Protein AF-A0A2G9LZF8-F1 (afdb_monomer)

pLDDT: mean 81.07, std 14.94, range [35.88, 94.62]

Sequence (80 aa):
GSIDIIITDVRQLSGGLGFYRQLFYQADYVLSKRGCIALLTENLPETAGFKIESKCGLASGHAGLTLTILKRG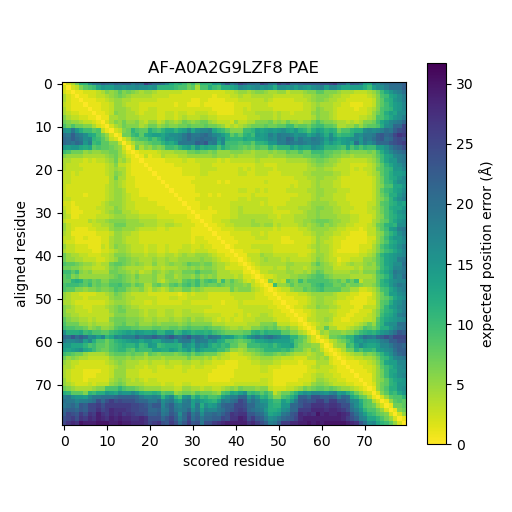GKRREKE

Nearest PDB structures (foldseek):
  8bid-assembly2_D  TM=8.122E-01  e=7.455E-02  Photorhabdus laumondii subsp. laumondii TTO1
  8bgt-assembly1_A  TM=8.082E-01  e=1.269E-01  Photorhabdus laumondii subsp. laumondii TTO1
  8gdu-assembly1_A  TM=7.277E-01  e=3.221E-01  Methanosarcina acetivorans C2A
  3m6u-assembly2_B  TM=5.224E-01  e=4.802E-01  Thermus thermophilus HB8
  7wh9-assembly1_B-2  TM=7.474E-01  e=2.893E+00  Aspergillus terreus

Mean predicted aligned error: 7.03 Å

Secondary structure (DSSP, 8-state):
--EEEEEEE-TT----HHHHHHHHHHHHHHEEEEEEEEEEESS----TTEEEEEEEEPPTTSTT-EEEEEEE-S------

Structure (mmCIF, N/CA/C/O backbone):
data_AF-A0A2G9LZF8-F1
#
_entry.id   AF-A0A2G9LZF8-F1
#
loop_
_atom_site.group_PDB
_atom_site.id
_atom_site.type_symbol
_atom_site.label_atom_id
_atom_site.label_alt_id
_atom_site.label_comp_id
_atom_site.label_asym_id
_atom_site.label_entity_id
_atom_site.label_seq_id
_atom_site.pdbx_PDB_ins_code
_atom_site.Cartn_x
_atom_site.Cartn_y
_atom_site.Cartn_z
_atom_site.occupancy
_atom_site.B_iso_or_equiv
_atom_site.auth_seq_id
_atom_site.auth_comp_id
_atom_site.auth_asym_id
_atom_site.auth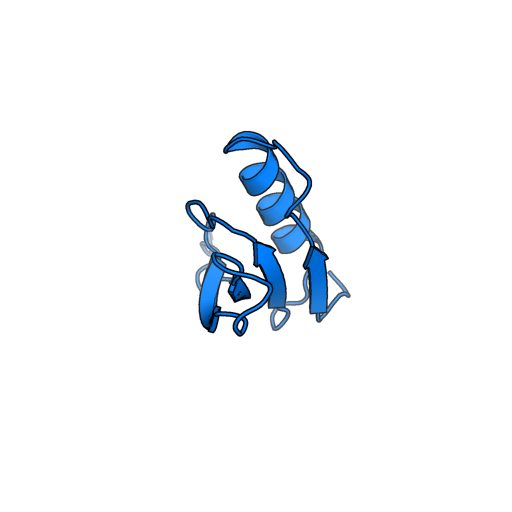_atom_id
_atom_site.pdbx_PDB_model_num
ATOM 1 N N . GLY A 1 1 ? -13.560 3.792 7.292 1.00 61.22 1 GLY A N 1
ATOM 2 C CA . GLY A 1 1 ? -14.820 3.680 6.545 1.00 61.22 1 GLY A CA 1
ATOM 3 C C . GLY A 1 1 ? -15.241 2.233 6.362 1.00 61.22 1 GLY A C 1
ATOM 4 O O . GLY A 1 1 ? -14.942 1.404 7.218 1.00 61.22 1 GLY A O 1
ATOM 5 N N . SER A 1 2 ? -15.972 1.969 5.279 1.00 83.38 2 SER A N 1
ATOM 6 C CA . SER A 1 2 ? 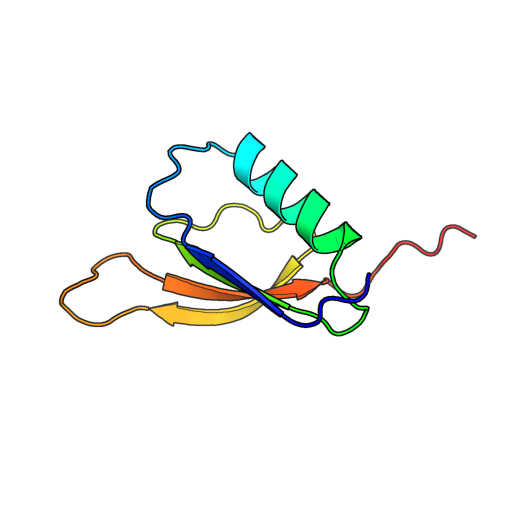-16.630 0.697 4.935 1.00 83.38 2 SER A CA 1
ATOM 7 C C . SER A 1 2 ? -15.845 -0.177 3.944 1.00 83.38 2 SER A C 1
ATOM 9 O O . SER A 1 2 ? -16.325 -1.243 3.576 1.00 83.38 2 SER A O 1
ATOM 11 N N . ILE A 1 3 ? -14.665 0.265 3.490 1.00 91.44 3 ILE A N 1
ATOM 12 C CA . ILE A 1 3 ? -13.866 -0.441 2.477 1.00 91.44 3 ILE A CA 1
ATOM 13 C C . ILE A 1 3 ? -12.817 -1.318 3.159 1.00 91.44 3 ILE A C 1
ATOM 15 O O . ILE A 1 3 ? -11.989 -0.812 3.913 1.00 91.44 3 ILE A O 1
ATOM 19 N N . ASP A 1 4 ? -12.806 -2.615 2.867 1.00 90.81 4 ASP A N 1
ATOM 20 C CA . ASP A 1 4 ? -11.806 -3.533 3.425 1.00 90.81 4 ASP A CA 1
ATOM 21 C C . ASP A 1 4 ? -10.532 -3.622 2.583 1.00 90.81 4 ASP A C 1
ATOM 23 O O . ASP A 1 4 ? -9.445 -3.801 3.128 1.00 90.81 4 ASP A O 1
ATOM 27 N N . ILE A 1 5 ? -10.632 -3.492 1.261 1.00 94.12 5 ILE A N 1
ATOM 28 C CA . ILE A 1 5 ? -9.482 -3.644 0.368 1.00 94.12 5 ILE A CA 1
ATOM 29 C C . ILE A 1 5 ? -9.517 -2.549 -0.691 1.00 94.12 5 ILE A C 1
ATOM 31 O O . ILE A 1 5 ? -10.514 -2.380 -1.390 1.00 94.12 5 ILE A O 1
ATOM 35 N N . ILE A 1 6 ? -8.405 -1.831 -0.829 1.00 94.06 6 ILE A N 1
ATOM 36 C CA . ILE A 1 6 ? -8.134 -0.954 -1.970 1.00 94.06 6 ILE A CA 1
ATOM 37 C C . ILE A 1 6 ? -7.066 -1.634 -2.820 1.00 94.06 6 ILE A C 1
ATOM 39 O O . ILE A 1 6 ? -6.015 -2.008 -2.306 1.00 94.06 6 ILE A O 1
ATOM 43 N N . ILE A 1 7 ? -7.310 -1.777 -4.118 1.00 93.69 7 ILE A N 1
ATOM 44 C CA . ILE A 1 7 ? -6.322 -2.284 -5.074 1.00 93.69 7 ILE A CA 1
ATOM 45 C C . ILE A 1 7 ? -6.107 -1.185 -6.101 1.00 93.69 7 ILE A C 1
ATOM 47 O O . ILE A 1 7 ? -7.070 -0.730 -6.716 1.00 93.69 7 ILE A O 1
ATOM 51 N N . THR A 1 8 ? -4.871 -0.719 -6.256 1.00 90.31 8 THR A N 1
ATOM 52 C CA . THR A 1 8 ? -4.572 0.350 -7.211 1.00 90.31 8 THR A CA 1
ATOM 53 C C . THR A 1 8 ? -3.197 0.194 -7.848 1.00 90.31 8 THR A C 1
ATOM 55 O O . THR A 1 8 ? -2.246 -0.316 -7.247 1.00 90.31 8 THR A O 1
ATOM 58 N N . ASP A 1 9 ? -3.124 0.634 -9.096 1.00 88.69 9 ASP A N 1
ATOM 59 C CA . ASP A 1 9 ? -1.931 0.665 -9.922 1.00 88.69 9 ASP A CA 1
ATOM 60 C C . ASP A 1 9 ? -1.450 2.111 -10.039 1.00 88.69 9 ASP A C 1
ATOM 62 O O . ASP A 1 9 ? -2.153 2.972 -10.566 1.00 88.69 9 ASP A O 1
ATOM 66 N N . VAL A 1 10 ? -0.253 2.380 -9.520 1.00 84.94 10 VAL A N 1
ATOM 67 C CA . VAL A 1 10 ? 0.321 3.731 -9.47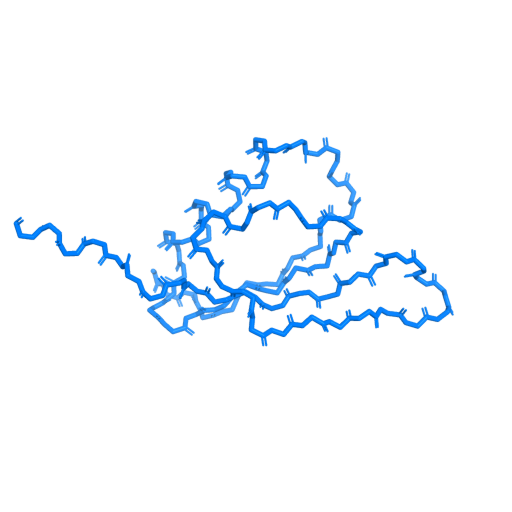7 1.00 84.94 10 VAL A CA 1
ATOM 68 C C . VAL A 1 10 ? 1.505 3.893 -10.434 1.00 84.94 10 VAL A C 1
ATOM 70 O O . VAL A 1 10 ? 2.200 4.902 -10.370 1.00 84.94 10 VAL A O 1
ATOM 73 N N . ARG A 1 11 ? 1.717 2.941 -11.358 1.00 78.12 11 ARG A N 1
ATOM 74 C CA . ARG A 1 11 ? 2.829 2.948 -12.332 1.00 78.12 11 ARG A CA 1
ATOM 75 C C . ARG A 1 11 ? 2.872 4.194 -13.215 1.00 78.12 11 ARG A C 1
ATOM 77 O O . ARG A 1 11 ? 3.945 4.678 -13.545 1.00 78.12 11 ARG A O 1
ATOM 84 N N . GLN A 1 12 ? 1.710 4.707 -13.614 1.00 59.56 12 GLN A N 1
ATOM 85 C CA . GLN A 1 12 ? 1.611 5.825 -14.563 1.00 59.56 12 GLN A CA 1
ATOM 86 C C . GLN A 1 12 ? 1.605 7.200 -13.900 1.00 59.56 12 GLN A C 1
ATOM 88 O O . GLN A 1 12 ? 1.577 8.226 -14.578 1.00 59.56 12 GLN A O 1
ATOM 93 N N . LEU A 1 13 ? 1.607 7.240 -12.572 1.00 58.38 13 LEU A N 1
ATOM 94 C CA . LEU A 1 13 ? 1.495 8.486 -11.852 1.00 58.38 13 LEU A CA 1
ATOM 95 C C . LEU A 1 13 ? 2.914 8.932 -11.530 1.00 58.38 13 LEU A C 1
ATOM 97 O O . LEU A 1 13 ? 3.504 8.526 -10.535 1.00 58.38 13 LEU A O 1
ATOM 101 N N . SER A 1 14 ? 3.421 9.863 -12.336 1.00 55.69 14 SER A N 1
ATOM 102 C CA . SER A 1 14 ? 4.545 10.761 -12.021 1.00 55.69 14 SER A CA 1
ATOM 103 C C . SER A 1 14 ? 4.278 11.640 -10.782 1.00 55.69 14 SER A C 1
ATOM 105 O O . SER A 1 14 ? 4.882 12.694 -10.585 1.00 55.69 14 SER A O 1
ATOM 107 N N . GLY A 1 15 ? 3.349 11.216 -9.926 1.00 59.28 15 GLY A N 1
ATOM 108 C CA . GLY A 1 15 ? 3.046 11.801 -8.650 1.00 59.28 15 GLY A CA 1
ATOM 109 C C . GLY A 1 15 ? 4.249 11.631 -7.744 1.00 59.28 15 GLY A C 1
ATOM 110 O O . GLY A 1 15 ? 4.503 10.553 -7.210 1.00 59.28 15 GLY A O 1
ATOM 111 N N . GLY A 1 16 ? 4.986 12.723 -7.560 1.00 71.12 16 GLY A N 1
ATOM 112 C CA . GLY A 1 16 ? 6.011 12.808 -6.532 1.00 71.12 16 GLY A CA 1
ATOM 113 C C . GLY A 1 16 ? 5.441 12.543 -5.132 1.00 71.12 16 GLY A C 1
ATOM 114 O O . GLY A 1 16 ? 4.259 12.256 -4.944 1.00 71.12 16 GLY A O 1
ATOM 115 N N . LEU A 1 17 ? 6.278 12.700 -4.109 1.00 76.88 17 LEU A N 1
ATOM 116 C CA . LEU A 1 17 ? 5.948 12.436 -2.698 1.00 76.88 17 LEU A CA 1
ATOM 117 C C . LEU A 1 17 ? 4.570 12.968 -2.235 1.00 76.88 17 LEU A C 1
ATOM 119 O O . LEU A 1 17 ? 3.921 12.339 -1.401 1.00 76.88 17 LEU A O 1
ATOM 123 N N . GLY A 1 18 ? 4.100 14.098 -2.780 1.00 81.06 18 GLY A N 1
ATOM 124 C CA . GLY A 1 18 ? 2.781 14.669 -2.478 1.00 81.06 18 GLY A CA 1
ATOM 125 C C . GLY A 1 18 ? 1.594 13.785 -2.883 1.00 81.06 18 GLY A C 1
ATOM 126 O O . GLY A 1 18 ? 0.640 13.669 -2.115 1.00 81.06 18 GLY A O 1
ATOM 127 N N . PHE A 1 19 ? 1.676 13.102 -4.029 1.00 86.38 19 PHE A N 1
ATOM 128 C CA . PHE A 1 19 ? 0.629 12.187 -4.492 1.00 86.38 19 PHE A CA 1
ATOM 129 C C . PHE A 1 19 ? 0.468 11.005 -3.535 1.00 86.38 19 PHE A C 1
ATOM 131 O O . PHE A 1 19 ? -0.635 10.735 -3.067 1.00 86.38 19 PHE A O 1
ATOM 138 N N . TYR A 1 20 ? 1.574 10.346 -3.178 1.00 86.00 20 TYR A N 1
ATOM 139 C CA . TYR A 1 20 ? 1.551 9.216 -2.248 1.00 86.00 20 TYR A CA 1
ATOM 140 C C . TYR A 1 20 ? 1.038 9.623 -0.864 1.00 86.00 20 TYR A C 1
ATOM 142 O O . TYR A 1 20 ? 0.243 8.899 -0.271 1.00 86.00 20 TYR A O 1
ATOM 150 N N . ARG A 1 21 ? 1.415 10.811 -0.368 1.00 86.75 21 ARG A N 1
ATOM 151 C CA . ARG A 1 21 ? 0.863 11.351 0.887 1.00 86.75 21 ARG A CA 1
ATOM 152 C C . ARG A 1 21 ? -0.655 11.501 0.825 1.00 86.75 21 ARG A C 1
ATOM 154 O O . ARG A 1 21 ? -1.337 11.078 1.754 1.00 86.75 21 ARG A O 1
ATOM 161 N N . GLN A 1 22 ? -1.184 12.065 -0.260 1.00 88.00 22 GLN A N 1
ATOM 162 C CA . GLN A 1 22 ? -2.627 12.218 -0.433 1.00 88.00 22 GLN A CA 1
ATOM 163 C C . GLN A 1 22 ? -3.328 10.864 -0.597 1.00 88.00 22 GLN A C 1
ATOM 165 O O . GLN A 1 22 ? -4.367 10.647 0.023 1.00 88.00 22 GLN A O 1
ATOM 170 N N . LEU A 1 23 ? -2.744 9.936 -1.362 1.00 90.19 23 LEU A N 1
ATOM 171 C CA . LEU A 1 23 ? -3.248 8.572 -1.527 1.00 90.19 23 LEU A CA 1
ATOM 172 C C . LEU A 1 23 ? -3.365 7.859 -0.176 1.00 90.19 23 LEU A C 1
ATOM 174 O O . LEU A 1 23 ? -4.431 7.341 0.147 1.00 90.19 23 LEU A O 1
ATOM 178 N N . PHE A 1 24 ? -2.302 7.867 0.634 1.00 90.56 24 PHE A N 1
ATOM 179 C CA . PHE A 1 24 ? -2.311 7.232 1.952 1.00 90.56 24 PHE A CA 1
ATOM 180 C C . PHE A 1 24 ? -3.264 7.919 2.927 1.00 90.56 24 PHE A C 1
ATOM 182 O O . PHE A 1 24 ? -3.953 7.231 3.675 1.00 90.56 24 PHE A O 1
ATOM 189 N N . TYR A 1 25 ? -3.366 9.249 2.890 1.00 90.69 25 TYR A N 1
ATOM 190 C CA . TYR A 1 25 ? -4.326 9.985 3.713 1.00 90.69 25 TYR A CA 1
ATOM 191 C C . TYR A 1 25 ? -5.778 9.604 3.384 1.00 90.69 25 TYR A C 1
ATOM 193 O O . TYR A 1 25 ? -6.567 9.311 4.282 1.00 90.69 25 TYR A O 1
ATOM 201 N N . GLN A 1 26 ? -6.126 9.552 2.095 1.00 90.75 26 GLN A N 1
ATOM 202 C CA . GLN A 1 26 ? -7.460 9.141 1.652 1.00 90.75 26 GLN A CA 1
ATOM 203 C C . GLN A 1 26 ? -7.726 7.667 1.975 1.00 90.75 26 GLN A C 1
ATOM 205 O O . GLN A 1 26 ? -8.796 7.334 2.483 1.00 90.75 26 GLN A O 1
ATOM 210 N N . ALA A 1 27 ? -6.739 6.791 1.754 1.00 91.25 27 ALA A N 1
ATOM 211 C CA . ALA A 1 27 ? -6.833 5.377 2.100 1.00 91.25 27 ALA A CA 1
ATOM 212 C C . ALA A 1 27 ? -7.081 5.177 3.604 1.00 91.25 27 ALA A C 1
ATOM 214 O O . ALA A 1 27 ? -7.968 4.411 3.970 1.00 91.25 27 ALA A O 1
ATOM 215 N N . ASP A 1 28 ? -6.368 5.894 4.479 1.00 89.88 28 ASP A N 1
ATOM 216 C CA . ASP A 1 28 ? -6.558 5.812 5.935 1.00 89.88 28 ASP A CA 1
ATOM 217 C C . ASP A 1 28 ? -7.976 6.215 6.371 1.00 89.88 28 ASP A C 1
ATOM 219 O O . ASP A 1 28 ? -8.570 5.587 7.253 1.00 89.88 28 ASP A O 1
ATOM 223 N N . TYR A 1 29 ? -8.538 7.237 5.719 1.00 90.12 29 TYR A N 1
ATOM 224 C CA . TYR A 1 29 ? -9.881 7.732 6.003 1.00 90.12 29 TYR A CA 1
ATOM 225 C C . TYR A 1 29 ? -10.970 6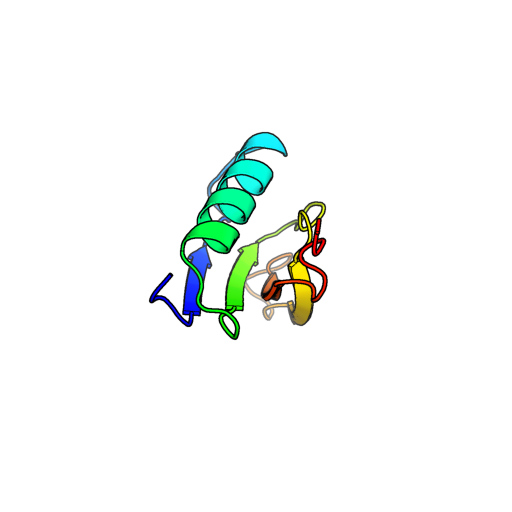.710 5.628 1.00 90.12 29 TYR A C 1
ATOM 227 O O . TYR A 1 29 ? -11.880 6.414 6.420 1.00 90.12 29 TYR A O 1
ATOM 235 N N . VAL A 1 30 ? -10.880 6.134 4.425 1.00 91.12 30 VAL A N 1
ATOM 236 C CA . VAL A 1 30 ? -11.937 5.264 3.884 1.00 91.12 30 VAL A CA 1
ATOM 237 C C . VAL A 1 30 ? -11.811 3.803 4.312 1.00 91.12 30 VAL A C 1
ATOM 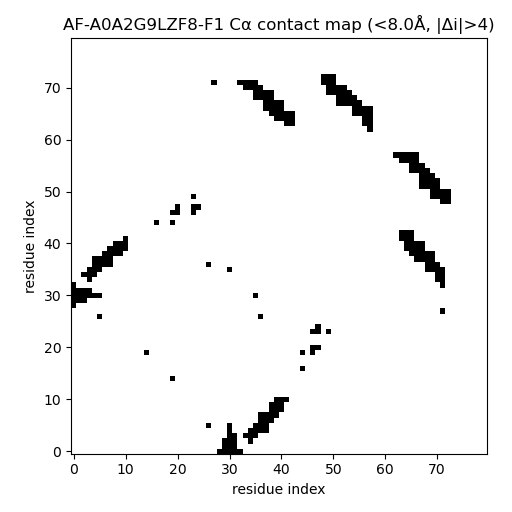239 O O . VAL A 1 30 ? -12.843 3.143 4.474 1.00 91.12 30 VAL A O 1
ATOM 242 N N . LEU A 1 31 ? -10.600 3.298 4.573 1.00 90.81 31 LEU A N 1
ATOM 243 C CA . LEU A 1 31 ? -10.390 1.901 4.961 1.00 90.81 31 LEU A CA 1
ATOM 244 C C . LEU A 1 31 ? -11.066 1.558 6.295 1.00 90.81 31 LEU A C 1
ATOM 246 O O . LEU A 1 31 ? -11.174 2.375 7.219 1.00 90.81 31 LEU A O 1
ATOM 250 N N . SER A 1 32 ? -11.556 0.328 6.398 1.00 89.94 32 SER A N 1
ATOM 251 C CA . SER A 1 32 ? -12.029 -0.256 7.648 1.00 89.94 32 SER A CA 1
ATOM 252 C C . SER A 1 32 ? -10.859 -0.452 8.620 1.00 89.94 32 SER A C 1
ATOM 254 O O . SER A 1 32 ? -9.685 -0.399 8.249 1.00 89.94 32 SER A O 1
ATOM 256 N N . LYS A 1 33 ? -11.153 -0.713 9.902 1.00 85.50 33 LYS A N 1
ATOM 257 C CA . LYS A 1 33 ? -10.111 -0.899 10.934 1.00 85.50 33 LYS A CA 1
ATOM 258 C C . LYS A 1 33 ? -9.127 -2.032 10.595 1.00 85.50 33 LYS A C 1
ATOM 260 O O . LYS A 1 33 ? -7.992 -1.990 11.063 1.00 85.50 33 LYS A O 1
ATOM 265 N N . ARG A 1 34 ? -9.568 -3.039 9.831 1.00 87.06 34 ARG A N 1
ATOM 266 C CA . ARG A 1 34 ? -8.760 -4.198 9.412 1.00 87.06 34 ARG A CA 1
ATOM 267 C C . ARG A 1 34 ? -8.381 -4.155 7.931 1.00 87.06 34 ARG A C 1
ATOM 269 O O . ARG A 1 34 ? -7.770 -5.107 7.451 1.00 87.06 34 ARG A O 1
ATOM 276 N N . GLY A 1 35 ? -8.738 -3.079 7.236 1.00 91.06 35 GLY A N 1
ATOM 277 C CA . GLY A 1 35 ? -8.544 -2.975 5.807 1.00 91.06 35 GLY A CA 1
ATOM 278 C C . GLY A 1 35 ? -7.081 -2.818 5.399 1.00 91.06 35 GLY A C 1
ATOM 279 O O . GLY A 1 35 ? -6.210 -2.455 6.201 1.00 91.06 35 GLY A O 1
ATOM 280 N N . CYS A 1 36 ? -6.814 -3.100 4.131 1.00 94.12 36 CYS A N 1
ATOM 281 C CA . CYS A 1 36 ? -5.495 -2.984 3.530 1.00 94.12 36 CYS A CA 1
ATOM 282 C C . CYS A 1 36 ? -5.551 -2.295 2.165 1.00 94.12 36 CYS A C 1
ATOM 284 O O . CYS A 1 36 ? -6.594 -2.212 1.515 1.00 94.12 36 CYS A O 1
ATOM 286 N N . ILE A 1 37 ? -4.395 -1.808 1.729 1.00 94.62 37 ILE A N 1
ATOM 287 C CA . ILE A 1 37 ? -4.184 -1.307 0.377 1.00 94.62 37 ILE A CA 1
ATOM 288 C C . ILE A 1 37 ? -3.098 -2.137 -0.306 1.00 94.62 37 ILE A C 1
ATOM 290 O O . ILE A 1 37 ? -2.013 -2.334 0.241 1.00 94.62 37 ILE A O 1
ATOM 294 N N . ALA A 1 38 ? -3.408 -2.648 -1.491 1.00 94.38 38 ALA A N 1
ATOM 295 C CA . ALA A 1 38 ? -2.480 -3.325 -2.379 1.00 94.38 38 ALA A CA 1
ATOM 296 C C . ALA A 1 38 ? -2.071 -2.354 -3.494 1.00 94.38 38 ALA A C 1
ATOM 298 O O . ALA A 1 38 ? -2.917 -1.868 -4.247 1.00 94.38 38 ALA A O 1
ATOM 299 N N . LEU A 1 39 ? -0.774 -2.060 -3.571 1.00 92.31 39 LEU A N 1
ATOM 300 C CA . LEU A 1 39 ? -0.190 -1.110 -4.513 1.00 92.31 39 LEU A CA 1
ATOM 301 C C . LEU A 1 39 ? 0.712 -1.826 -5.504 1.00 92.31 39 LEU A C 1
ATOM 303 O O . LEU A 1 39 ? 1.662 -2.489 -5.088 1.00 92.31 39 LEU A O 1
ATOM 307 N N . LEU A 1 40 ? 0.467 -1.625 -6.795 1.00 91.00 40 LEU A N 1
ATOM 308 C CA . LEU A 1 40 ? 1.434 -1.952 -7.837 1.00 91.00 40 LEU A CA 1
ATOM 309 C C . LEU A 1 40 ? 2.274 -0.707 -8.154 1.00 91.00 40 LEU A C 1
ATOM 311 O O . LEU A 1 40 ? 1.742 0.289 -8.640 1.00 91.00 40 LEU A O 1
ATOM 315 N N . THR A 1 41 ? 3.573 -0.749 -7.848 1.00 86.44 41 THR A N 1
ATOM 316 C CA . THR A 1 41 ? 4.498 0.386 -8.018 1.00 86.44 41 THR A CA 1
ATOM 317 C C . THR A 1 41 ? 5.901 -0.075 -8.416 1.00 86.44 41 THR A C 1
ATOM 319 O O . THR A 1 41 ? 6.287 -1.210 -8.136 1.00 86.44 41 THR A O 1
ATOM 322 N N . GLU A 1 42 ? 6.666 0.809 -9.055 1.00 84.75 42 GLU A N 1
ATOM 323 C CA . GLU A 1 42 ? 8.100 0.620 -9.323 1.00 84.75 42 GLU A CA 1
ATOM 324 C C . GLU A 1 42 ? 8.963 1.039 -8.126 1.00 84.75 42 GLU A C 1
ATOM 326 O O . GLU A 1 42 ? 9.936 0.374 -7.776 1.00 84.75 42 GLU A O 1
ATOM 331 N N . ASN A 1 43 ? 8.587 2.131 -7.455 1.00 80.94 43 ASN A N 1
ATOM 332 C CA . ASN A 1 43 ? 9.305 2.658 -6.303 1.00 80.94 43 ASN A CA 1
ATOM 333 C C . ASN A 1 43 ? 8.311 3.162 -5.254 1.00 80.94 43 ASN A C 1
ATOM 335 O O . ASN A 1 43 ? 7.605 4.148 -5.466 1.00 80.94 43 ASN A O 1
ATOM 339 N N . LEU A 1 44 ? 8.255 2.469 -4.117 1.00 83.00 44 LEU A N 1
ATOM 340 C CA . LEU A 1 44 ? 7.376 2.826 -3.013 1.00 83.00 44 LEU A CA 1
ATOM 341 C C . LEU A 1 44 ? 8.084 3.840 -2.096 1.00 83.00 44 LEU A C 1
ATOM 343 O O . LEU A 1 44 ? 9.079 3.469 -1.468 1.00 83.00 44 LEU A O 1
ATOM 347 N N . PRO A 1 45 ? 7.590 5.087 -1.975 1.00 80.81 45 PRO A N 1
ATOM 348 C CA . PRO A 1 45 ? 8.120 6.039 -1.004 1.00 80.81 45 PRO A CA 1
ATOM 349 C C . PRO A 1 45 ? 7.688 5.677 0.427 1.00 80.81 45 PRO A C 1
ATOM 351 O O . PRO A 1 45 ? 7.007 4.681 0.666 1.00 80.81 45 PRO A O 1
ATOM 354 N N . GLU A 1 46 ? 8.063 6.510 1.398 1.00 80.75 46 GLU A N 1
ATOM 355 C CA . GLU A 1 46 ? 7.645 6.359 2.793 1.00 80.75 46 GLU A CA 1
ATOM 356 C C . GLU A 1 46 ? 6.113 6.225 2.924 1.00 80.75 46 GLU A C 1
ATOM 358 O O . GLU A 1 46 ? 5.343 7.051 2.430 1.00 80.75 46 GLU A O 1
ATOM 363 N N . THR A 1 47 ? 5.663 5.179 3.619 1.00 80.12 47 THR A N 1
ATOM 364 C CA . THR A 1 47 ? 4.273 4.697 3.600 1.00 80.12 47 THR A CA 1
ATOM 365 C C . THR A 1 47 ? 3.336 5.413 4.582 1.00 80.12 47 THR A C 1
ATOM 367 O O . THR A 1 47 ? 2.308 4.860 4.954 1.00 80.12 47 THR A O 1
ATOM 370 N N . ALA A 1 48 ? 3.671 6.635 5.018 1.00 78.88 48 ALA A N 1
ATOM 371 C CA . ALA A 1 48 ? 2.821 7.547 5.805 1.00 78.88 48 ALA A CA 1
ATOM 372 C C . ALA A 1 48 ? 1.974 6.881 6.921 1.00 78.88 48 ALA A C 1
ATOM 374 O O . ALA A 1 48 ? 0.770 7.107 7.025 1.00 78.88 48 ALA A O 1
ATOM 375 N N . GLY A 1 49 ? 2.592 6.043 7.760 1.00 78.75 49 GLY A N 1
ATOM 376 C CA . GLY A 1 49 ? 1.906 5.367 8.873 1.00 78.75 49 GLY A CA 1
ATOM 377 C C . GLY A 1 49 ? 1.240 4.032 8.517 1.00 78.75 49 GLY A C 1
ATOM 378 O O . GLY A 1 49 ? 0.710 3.360 9.401 1.00 78.75 49 GLY A O 1
ATOM 379 N N . PHE A 1 50 ? 1.312 3.591 7.262 1.00 88.88 50 PHE A N 1
ATOM 380 C CA . PHE A 1 50 ? 1.024 2.213 6.876 1.00 88.88 50 PHE A CA 1
ATOM 381 C C . PHE A 1 50 ? 2.246 1.321 7.083 1.00 88.88 50 PHE A C 1
ATOM 383 O O . PHE A 1 50 ? 3.385 1.715 6.825 1.00 88.88 50 PHE A O 1
ATOM 390 N N . LYS A 1 51 ? 1.995 0.086 7.511 1.00 91.31 51 LYS A N 1
ATOM 391 C CA . LYS A 1 51 ? 2.995 -0.968 7.654 1.00 91.31 51 LYS A CA 1
ATOM 392 C C . LYS A 1 51 ? 2.963 -1.879 6.430 1.00 91.31 51 LYS A C 1
ATOM 394 O O . LYS A 1 51 ? 1.891 -2.321 6.016 1.00 91.31 51 LYS A O 1
ATOM 399 N N . ILE A 1 52 ? 4.141 -2.193 5.895 1.00 92.31 52 ILE A N 1
ATOM 400 C CA . ILE A 1 52 ? 4.310 -3.227 4.869 1.00 92.31 52 ILE A CA 1
ATOM 401 C C . ILE A 1 52 ? 4.083 -4.595 5.509 1.00 92.31 52 ILE A C 1
ATOM 403 O O . ILE A 1 52 ? 4.797 -4.985 6.430 1.00 92.31 52 ILE A O 1
ATOM 407 N N . GLU A 1 53 ? 3.075 -5.308 5.019 1.00 93.81 53 GLU A N 1
ATOM 408 C CA . GLU A 1 53 ? 2.746 -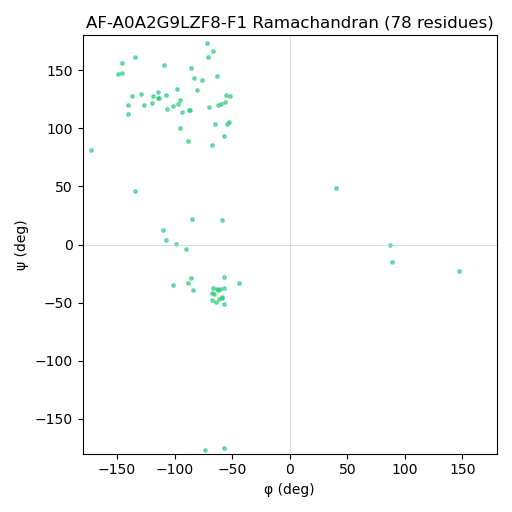6.668 5.456 1.00 93.81 53 GLU A CA 1
ATOM 409 C C . GLU A 1 53 ? 3.256 -7.711 4.465 1.00 93.81 53 GLU A C 1
ATOM 411 O O . GLU A 1 53 ? 3.666 -8.792 4.870 1.00 93.81 53 GLU A O 1
ATOM 416 N N . SER A 1 54 ? 3.243 -7.390 3.171 1.00 92.69 54 SER A N 1
ATOM 417 C CA . SER A 1 54 ? 3.794 -8.249 2.126 1.00 92.69 54 SER A CA 1
ATOM 418 C C . SER A 1 54 ? 4.327 -7.409 0.973 1.00 92.69 54 SER A C 1
ATOM 420 O O . SER A 1 54 ? 3.792 -6.340 0.670 1.00 92.69 54 SER A O 1
ATOM 422 N N . LYS A 1 55 ? 5.387 -7.896 0.333 1.00 92.44 55 LYS A N 1
ATOM 423 C CA . LYS A 1 55 ? 6.022 -7.2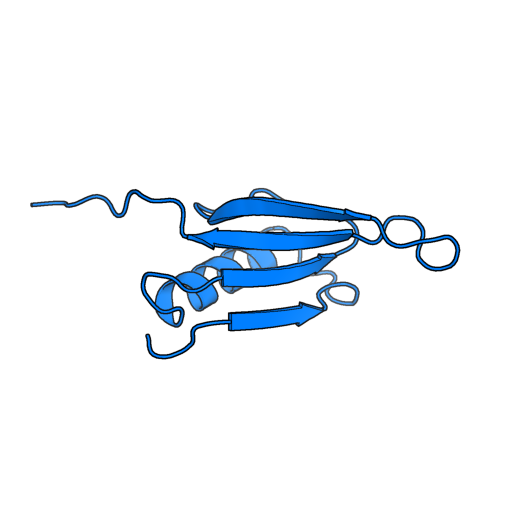80 -0.829 1.00 92.44 55 LYS A CA 1
ATOM 424 C C . LYS A 1 55 ? 6.427 -8.391 -1.792 1.00 92.44 55 LYS A C 1
ATOM 426 O O . LYS A 1 55 ? 7.208 -9.260 -1.417 1.00 92.44 55 LYS A O 1
ATOM 431 N N . CYS A 1 56 ? 5.898 -8.364 -3.011 1.00 90.81 56 CYS A N 1
ATOM 432 C CA . CYS A 1 56 ? 6.176 -9.360 -4.042 1.00 90.81 56 CYS A CA 1
ATOM 433 C C . CYS A 1 56 ? 6.655 -8.667 -5.322 1.00 90.81 56 CYS A C 1
ATOM 435 O O . CYS A 1 56 ? 5.942 -7.830 -5.877 1.00 90.81 56 CYS A O 1
ATOM 437 N N . GLY A 1 57 ? 7.867 -8.996 -5.772 1.00 89.38 57 GLY A N 1
ATOM 438 C CA . GLY A 1 57 ? 8.376 -8.564 -7.074 1.00 89.38 57 GLY A CA 1
ATOM 439 C C . GLY A 1 57 ? 7.750 -9.385 -8.201 1.00 89.38 57 GLY A C 1
ATOM 440 O O . GLY A 1 57 ? 7.541 -10.588 -8.043 1.00 89.38 57 GLY A O 1
ATOM 441 N N . LEU A 1 58 ? 7.440 -8.746 -9.328 1.00 83.62 58 LEU A N 1
ATOM 442 C CA . LEU A 1 58 ? 6.872 -9.429 -10.492 1.00 83.62 58 LEU A CA 1
ATOM 443 C C . LEU A 1 58 ? 7.964 -10.030 -11.396 1.00 83.62 58 LEU A C 1
ATOM 445 O O . LEU A 1 58 ? 9.094 -9.547 -11.443 1.00 83.62 58 LEU A O 1
ATOM 449 N N . ALA A 1 59 ? 7.616 -11.110 -12.102 1.00 82.38 59 ALA A N 1
ATOM 450 C CA . ALA A 1 59 ? 8.539 -11.892 -12.928 1.00 82.38 59 ALA A CA 1
ATOM 451 C C . ALA A 1 59 ? 8.982 -11.177 -14.227 1.00 82.38 59 ALA A C 1
ATOM 453 O O . ALA A 1 59 ? 8.491 -10.102 -14.585 1.00 82.38 59 ALA A O 1
ATOM 454 N N . SER A 1 60 ? 9.936 -11.801 -14.931 1.00 58.25 60 SER A N 1
ATOM 455 C CA . SER A 1 60 ? 10.634 -11.286 -16.119 1.00 58.25 60 SER A CA 1
ATOM 456 C C . SER A 1 60 ? 9.666 -10.864 -17.234 1.00 58.25 60 SER A C 1
ATOM 458 O O . SER A 1 60 ? 9.093 -11.696 -17.930 1.00 58.25 60 SER A O 1
ATOM 460 N N . GLY A 1 61 ? 9.482 -9.553 -17.364 1.00 68.81 61 GLY A N 1
ATOM 461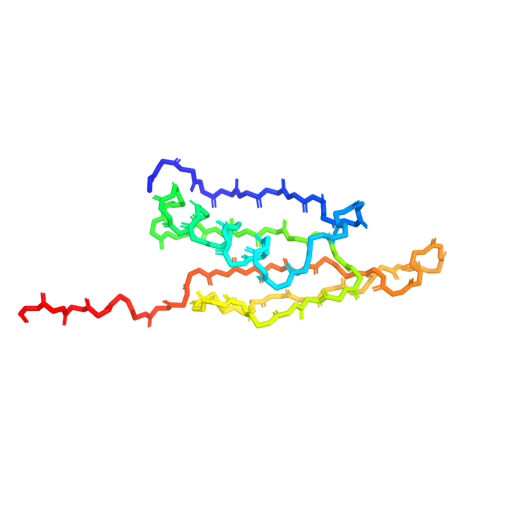 C CA . GLY A 1 61 ? 8.454 -8.882 -18.172 1.00 68.81 61 GLY A CA 1
ATOM 462 C C . GLY A 1 61 ? 8.006 -7.571 -17.511 1.00 68.81 61 GLY A C 1
ATOM 463 O O . GLY A 1 61 ? 7.577 -6.635 -18.177 1.00 68.81 61 GLY A O 1
ATOM 464 N N . HIS A 1 62 ? 8.207 -7.484 -16.193 1.00 70.75 62 HIS A N 1
ATOM 465 C CA . HIS A 1 62 ? 7.838 -6.363 -15.334 1.00 70.75 62 HIS A CA 1
ATOM 466 C C . HIS A 1 62 ? 8.984 -5.994 -14.376 1.00 70.75 62 HIS A C 1
ATOM 468 O O . HIS A 1 62 ? 8.780 -5.846 -13.172 1.00 70.75 62 HIS A O 1
ATOM 474 N N . ALA A 1 63 ? 10.214 -5.898 -14.896 1.00 73.50 63 ALA A N 1
ATOM 475 C CA . ALA A 1 63 ? 11.393 -5.588 -14.087 1.00 73.50 63 ALA A CA 1
ATOM 476 C C . ALA A 1 63 ? 11.195 -4.275 -13.307 1.00 73.50 63 ALA A C 1
ATOM 478 O O . ALA A 1 63 ? 10.810 -3.262 -13.881 1.00 73.50 63 ALA A O 1
ATOM 479 N N . GLY A 1 64 ? 11.432 -4.311 -11.993 1.00 78.25 64 GLY A N 1
ATOM 480 C CA . GLY A 1 64 ? 11.229 -3.168 -11.096 1.00 78.25 64 GLY A CA 1
ATOM 481 C C . GLY A 1 64 ? 9.823 -3.059 -10.501 1.00 78.25 64 GLY A C 1
ATOM 482 O O . GLY A 1 64 ? 9.655 -2.379 -9.494 1.00 78.25 64 GLY A O 1
ATOM 483 N N . LEU A 1 65 ? 8.826 -3.777 -11.029 1.00 86.75 65 LEU A N 1
ATOM 484 C CA . LEU A 1 65 ? 7.470 -3.731 -10.488 1.00 86.75 65 LEU A CA 1
ATOM 485 C C . LEU A 1 65 ? 7.297 -4.614 -9.263 1.00 86.75 65 LEU A C 1
ATOM 487 O O . LEU A 1 65 ? 7.658 -5.792 -9.233 1.00 86.75 65 LEU A O 1
ATOM 491 N N . THR A 1 66 ? 6.668 -4.022 -8.258 1.00 90.12 66 THR A N 1
ATOM 492 C CA . THR A 1 66 ? 6.381 -4.654 -6.984 1.00 90.12 66 THR A CA 1
ATOM 493 C C . THR A 1 66 ? 4.913 -4.473 -6.632 1.00 90.12 66 THR A C 1
ATOM 495 O O . THR A 1 66 ? 4.410 -3.350 -6.585 1.00 90.12 66 THR A O 1
ATOM 498 N N . LEU A 1 67 ? 4.246 -5.575 -6.292 1.00 92.44 67 LEU A N 1
ATOM 499 C CA . LEU A 1 67 ? 2.980 -5.546 -5.572 1.00 92.44 67 LEU A CA 1
ATOM 500 C C . LEU A 1 67 ? 3.264 -5.489 -4.065 1.00 92.44 67 LEU A C 1
ATOM 502 O O . LEU A 1 67 ? 3.838 -6.421 -3.498 1.00 92.44 67 LEU A O 1
ATOM 506 N N . THR A 1 68 ? 2.870 -4.402 -3.408 1.00 92.88 68 THR A N 1
ATOM 507 C CA . THR A 1 68 ? 3.043 -4.219 -1.960 1.00 92.88 68 THR A CA 1
ATOM 508 C C . THR A 1 68 ? 1.690 -4.162 -1.268 1.00 92.88 68 THR A C 1
ATOM 510 O O . THR A 1 68 ? 0.848 -3.342 -1.623 1.00 92.88 68 THR A O 1
ATOM 513 N N . ILE A 1 69 ? 1.492 -5.005 -0.255 1.00 94.62 69 ILE A N 1
ATOM 514 C CA . ILE A 1 69 ? 0.319 -4.975 0.618 1.00 94.62 69 ILE A CA 1
ATOM 515 C C . ILE A 1 69 ? 0.679 -4.202 1.881 1.00 94.62 69 ILE A C 1
ATOM 517 O O . ILE A 1 69 ? 1.587 -4.570 2.633 1.00 94.62 69 ILE A O 1
ATOM 521 N N . LEU A 1 70 ? -0.074 -3.138 2.117 1.00 93.88 70 LEU A N 1
ATOM 522 C CA . LEU A 1 70 ? 0.068 -2.226 3.233 1.00 93.88 70 LEU A CA 1
ATOM 523 C C . LEU A 1 70 ? -1.170 -2.322 4.124 1.00 93.88 70 LEU A C 1
ATOM 525 O O . LEU A 1 70 ? -2.301 -2.227 3.646 1.00 93.88 70 LEU A O 1
ATOM 529 N N . LYS A 1 71 ? -0.972 -2.469 5.432 1.00 91.62 71 LYS A N 1
ATOM 530 C CA . LYS A 1 71 ? -2.044 -2.323 6.427 1.00 91.62 71 LYS A CA 1
ATOM 531 C C . LYS A 1 71 ? -1.841 -1.057 7.226 1.00 91.62 71 LYS A C 1
ATOM 533 O O . LYS A 1 71 ? -0.712 -0.598 7.399 1.00 91.62 71 LYS A O 1
ATOM 538 N N . ARG A 1 72 ? -2.932 -0.514 7.761 1.00 83.38 72 ARG A N 1
ATOM 539 C CA . ARG A 1 72 ? -2.840 0.617 8.680 1.00 83.38 72 ARG A CA 1
ATOM 540 C C . ARG A 1 72 ? -1.930 0.247 9.855 1.00 83.38 72 ARG A C 1
ATOM 542 O O . ARG A 1 72 ? -2.181 -0.742 10.545 1.00 83.38 72 ARG A O 1
ATOM 549 N N . GLY A 1 73 ? -0.869 1.024 10.072 1.00 71.69 73 GLY A N 1
ATOM 550 C CA . GLY A 1 73 ? 0.028 0.843 11.205 1.00 71.69 73 GLY A CA 1
ATOM 551 C C . GLY A 1 73 ? -0.756 1.047 12.494 1.00 71.69 73 GLY A C 1
ATOM 552 O O . GLY A 1 73 ? -1.373 2.089 12.714 1.00 71.69 73 GLY A O 1
ATOM 553 N N . GLY A 1 74 ? -0.798 0.015 13.331 1.00 55.34 74 GLY A N 1
ATOM 554 C CA . GLY A 1 74 ? -1.501 0.045 14.605 1.00 55.34 74 GLY A CA 1
ATOM 555 C C . GLY A 1 74 ? -0.829 1.006 15.579 1.00 55.34 74 GLY A C 1
ATOM 556 O O . GLY A 1 74 ? 0.012 0.585 16.359 1.00 55.34 74 GLY A O 1
ATOM 557 N N . LYS A 1 75 ? -1.193 2.287 15.504 1.00 48.25 75 LYS A N 1
ATOM 558 C CA . LYS A 1 75 ? -1.253 3.262 16.601 1.00 48.25 75 LYS A CA 1
ATOM 559 C C . LYS A 1 75 ? -1.891 4.529 16.038 1.00 48.25 75 LYS A C 1
ATOM 561 O O . LYS A 1 75 ? -1.223 5.500 15.694 1.00 48.25 75 LYS A O 1
ATOM 566 N N . ARG A 1 76 ? -3.226 4.531 15.966 1.00 50.28 76 ARG A N 1
ATOM 567 C CA . ARG A 1 76 ? -3.936 5.805 16.093 1.00 50.28 76 ARG A CA 1
ATOM 568 C C . ARG A 1 76 ? -3.514 6.308 17.470 1.00 50.28 76 ARG A C 1
ATOM 570 O O . ARG A 1 76 ? -3.675 5.563 18.432 1.00 50.28 76 ARG A O 1
ATOM 577 N N . ARG A 1 77 ? -2.890 7.485 17.556 1.00 47.06 77 ARG A N 1
ATOM 578 C CA . ARG A 1 77 ? -2.785 8.179 18.839 1.00 47.06 77 ARG A CA 1
ATOM 579 C C . ARG A 1 77 ? -4.213 8.253 19.374 1.00 47.06 77 ARG A C 1
ATOM 581 O O . ARG A 1 77 ? -5.022 9.004 18.836 1.00 47.06 77 ARG A O 1
ATOM 588 N N . GLU A 1 78 ? -4.516 7.428 20.366 1.00 38.38 78 GLU A N 1
ATOM 589 C CA . GLU A 1 78 ? -5.449 7.801 21.414 1.00 38.38 78 GLU A CA 1
ATOM 590 C C . GLU A 1 78 ? -4.844 9.074 22.002 1.00 38.38 78 GLU A C 1
ATOM 592 O O . GLU A 1 78 ? -3.868 9.048 22.746 1.00 38.38 78 GLU A O 1
ATOM 597 N N . LYS A 1 79 ? -5.293 10.213 21.482 1.00 35.88 79 LYS A N 1
ATOM 598 C CA . LYS A 1 79 ? -5.373 11.404 22.303 1.00 35.88 79 LYS A CA 1
ATOM 599 C C . LYS A 1 79 ? -6.749 11.323 22.945 1.00 35.88 79 LYS A C 1
ATOM 601 O O . LYS A 1 79 ? -7.737 11.710 22.322 1.00 35.88 79 LYS A O 1
ATOM 606 N N . GLU A 1 80 ? -6.776 10.669 24.101 1.00 36.34 80 GLU A N 1
ATOM 607 C CA . GLU A 1 80 ? -7.437 11.264 25.264 1.00 36.34 80 GLU A CA 1
ATOM 608 C C . GLU A 1 80 ? -6.832 12.650 25.541 1.00 36.34 80 GLU A C 1
ATOM 610 O O . GLU A 1 80 ? -5.621 12.843 25.252 1.00 36.34 80 GLU A O 1
#

Radius of gyration: 13.16 Å; Cα contacts (8 Å, |Δi|>4): 128; chains: 1; bounding box: 28×27×43 Å

Foldseek 3Di:
DPDQEAEDECAPDPDPPVVLLVVLVVCVVPHDQNHKYKYWYLDDDDNNQWDFPDKDDDDDPRPSIITTITDRRPDPPPPD

Solvent-accessible surface area (backbone atoms only — not comparable to full-atom values): 4770 Å² total; per-residue (Å²): 69,90,40,54,71,47,78,49,77,51,71,85,54,88,56,52,76,67,45,55,52,52,51,47,54,53,46,65,59,41,30,25,99,85,17,36,41,37,37,36,32,66,76,84,70,87,58,82,64,40,36,82,76,46,77,45,76,51,64,97,88,37,82,65,33,28,46,34,35,30,31,72,41,95,66,77,79,82,75,124